Protein AF-A0AAV0G450-F1 (afdb_monomer)

Solvent-accessible surface area (backbone atoms only — not comparable to full-atom values): 10193 Å² total; per-residue (Å²): 90,78,47,84,42,72,42,86,88,77,75,45,55,35,30,41,33,41,42,82,90,75,73,41,78,46,81,40,74,45,72,95,75,74,77,67,52,74,32,70,33,59,51,96,92,29,60,22,37,42,36,21,28,64,36,87,98,47,93,27,20,28,39,35,39,30,35,57,47,93,63,93,63,76,42,68,43,78,79,49,75,47,71,78,33,85,48,33,57,45,70,45,40,52,56,92,64,26,42,34,28,35,56,47,77,87,50,43,90,88,49,61,81,71,44,69,79,66,53,101,59,54,34,36,35,40,33,33,67,90,77,69,48,75,47,78,45,75,46,90,83,62,86,84,71,98,66,88,62,77,76,70,80,69,93,63,66,79,87,74,65,80,76,78,78,132

Sequence (166 aa):
MFWFARNRLEFEESIVSFDLALEEFKVIPAPALFRGEAKLAVYEERLALLHSSFAPNSSNYVIDLWVIEEGIGASWSKKFTFGPYPYSLQPLTICRNHIVGVVSYIGMYHMEEEWEKRGKTNYIFIINISSNEFKVTNDRKRGYTGRSFEYVESLLSPSNILLGNP

Nearest PDB structures (foldseek):
  5tih-assembly1_A  TM=5.210E-01  e=5.987E-02  Plasmodium falciparum 3D7
  5tik-assembly3_C  TM=3.674E-01  e=3.909E-02  Plasmodium falciparum 3D7
  5uw3-assembly4_D  TM=4.491E-01  e=1.184E+00  Gypsophila vaccaria
  1epb-assembly1_A  TM=3.135E-01  e=6.873E+00  Rattus norvegicus

Structure (mmCIF, N/CA/C/O backbone):
data_AF-A0AAV0G450-F1
#
_entry.id   AF-A0AAV0G450-F1
#
loop_
_atom_site.group_PDB
_atom_site.id
_atom_site.type_symbol
_atom_site.label_atom_id
_atom_site.label_alt_id
_atom_site.label_comp_id
_atom_site.label_asym_id
_atom_site.label_entity_id
_atom_site.label_seq_id
_atom_site.pdbx_PDB_ins_code
_atom_site.Cartn_x
_atom_site.Cartn_y
_atom_site.Cartn_z
_atom_site.occupancy
_atom_site.B_iso_or_equiv
_atom_site.auth_seq_id
_atom_site.auth_comp_id
_atom_site.auth_asym_id
_atom_site.auth_atom_id
_atom_site.pdbx_PDB_model_num
ATOM 1 N N . MET A 1 1 ? -14.303 -2.071 9.322 1.00 87.12 1 MET A N 1
ATOM 2 C CA . MET A 1 1 ? -14.042 -1.778 7.889 1.00 87.12 1 MET A CA 1
ATOM 3 C C . MET A 1 1 ? -13.198 -0.516 7.781 1.00 87.12 1 MET A C 1
ATOM 5 O O . MET A 1 1 ? -13.282 0.294 8.694 1.00 87.12 1 MET A O 1
ATOM 9 N N . PHE A 1 2 ? -12.394 -0.355 6.724 1.00 90.19 2 PHE A N 1
ATOM 10 C CA . PHE A 1 2 ? -11.502 0.802 6.543 1.00 90.19 2 PHE A CA 1
ATOM 11 C C . PHE A 1 2 ? -11.561 1.328 5.108 1.00 90.19 2 PHE A C 1
ATOM 13 O O . PHE A 1 2 ? -11.598 0.538 4.166 1.00 90.19 2 PHE A O 1
ATOM 20 N N . TRP A 1 3 ? -11.509 2.649 4.945 1.00 89.69 3 TRP A N 1
ATOM 21 C CA . TRP A 1 3 ? -11.465 3.326 3.651 1.00 89.69 3 TRP A CA 1
ATOM 22 C C . TRP A 1 3 ? -10.437 4.442 3.659 1.00 89.69 3 TRP A C 1
ATOM 24 O O . TRP A 1 3 ? -10.271 5.147 4.652 1.00 89.69 3 TRP A O 1
ATOM 34 N N . PHE A 1 4 ? -9.781 4.626 2.519 1.00 86.50 4 PHE A N 1
ATOM 35 C CA . PHE A 1 4 ? -8.904 5.763 2.296 1.00 86.50 4 PHE A CA 1
ATOM 36 C C . PHE A 1 4 ? -9.733 6.946 1.793 1.00 86.50 4 PHE A C 1
ATOM 38 O O . PHE A 1 4 ? -10.351 6.867 0.729 1.00 86.50 4 PHE A O 1
ATOM 45 N N . ALA A 1 5 ? -9.761 8.028 2.561 1.00 84.69 5 ALA A N 1
ATOM 46 C CA . ALA A 1 5 ? -10.461 9.257 2.235 1.00 84.69 5 ALA A CA 1
ATOM 47 C C . ALA A 1 5 ? -9.447 10.335 1.839 1.00 84.69 5 ALA A C 1
ATOM 49 O O . ALA A 1 5 ? -8.446 10.564 2.514 1.00 84.69 5 ALA A O 1
ATOM 50 N N . ARG A 1 6 ? -9.717 11.016 0.723 1.00 78.81 6 ARG A N 1
ATOM 51 C CA . ARG A 1 6 ? -8.885 12.117 0.235 1.00 78.81 6 ARG A CA 1
ATOM 52 C C . ARG A 1 6 ? -9.724 13.376 0.143 1.00 78.81 6 ARG A C 1
ATOM 54 O O . ARG A 1 6 ? -10.604 13.455 -0.719 1.00 78.81 6 ARG A O 1
ATOM 61 N N . ASN A 1 7 ? -9.431 14.362 0.986 1.00 74.06 7 ASN A N 1
ATOM 62 C CA . ASN A 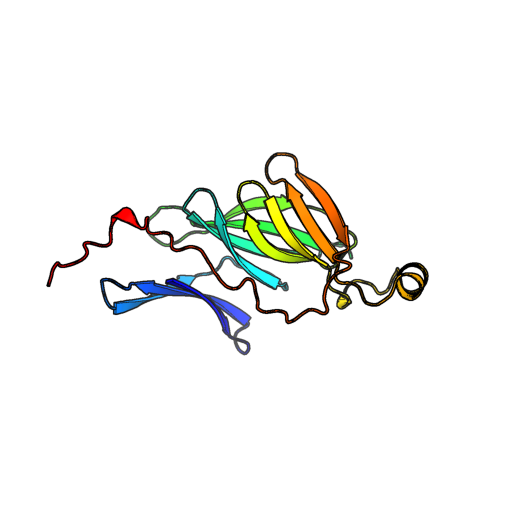1 7 ? -10.012 15.683 0.821 1.00 74.06 7 ASN A CA 1
ATOM 63 C C . ASN A 1 7 ? -9.265 16.401 -0.310 1.00 74.06 7 ASN A C 1
ATOM 65 O O . ASN A 1 7 ? -8.108 16.796 -0.176 1.00 74.06 7 ASN A O 1
ATOM 69 N N . ARG A 1 8 ? -9.924 16.553 -1.464 1.00 67.25 8 ARG A N 1
ATOM 70 C CA . ARG A 1 8 ? -9.320 17.195 -2.644 1.00 67.25 8 ARG A CA 1
ATOM 71 C C . ARG A 1 8 ? -9.051 18.689 -2.452 1.00 67.25 8 ARG A C 1
ATOM 73 O O . ARG A 1 8 ? -8.278 19.237 -3.228 1.00 67.25 8 ARG A O 1
ATOM 80 N N . LEU A 1 9 ? -9.700 19.331 -1.480 1.00 67.88 9 LEU A N 1
ATOM 81 C CA . LEU A 1 9 ? -9.572 20.767 -1.231 1.00 67.88 9 LEU A CA 1
ATOM 82 C C . LEU A 1 9 ? -8.447 21.082 -0.243 1.00 67.88 9 LEU A C 1
ATOM 84 O O . LEU A 1 9 ? -7.741 22.067 -0.422 1.00 67.88 9 LEU A O 1
ATOM 88 N N . GLU A 1 10 ? -8.260 20.228 0.763 1.00 66.50 10 GLU A N 1
ATOM 89 C CA . GLU A 1 10 ? -7.309 20.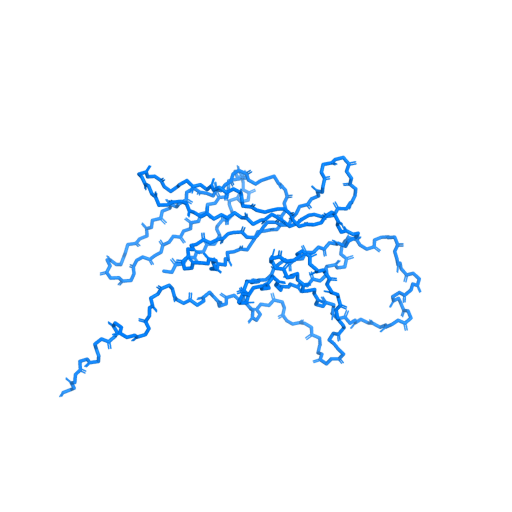465 1.860 1.00 66.50 10 GLU A CA 1
ATOM 90 C C . GLU A 1 10 ? -5.992 19.695 1.683 1.00 66.50 10 GLU A C 1
ATOM 92 O O . GLU A 1 10 ? -5.063 19.874 2.459 1.00 66.50 10 GLU A O 1
ATOM 97 N N . PHE A 1 11 ? -5.888 18.847 0.648 1.00 67.12 11 PHE A N 1
ATOM 98 C CA . PHE A 1 11 ? -4.772 17.908 0.443 1.00 67.12 11 PHE A CA 1
ATOM 99 C C . PHE A 1 11 ? -4.521 16.977 1.638 1.00 67.12 11 PHE A C 1
ATOM 101 O O . PHE A 1 11 ? -3.4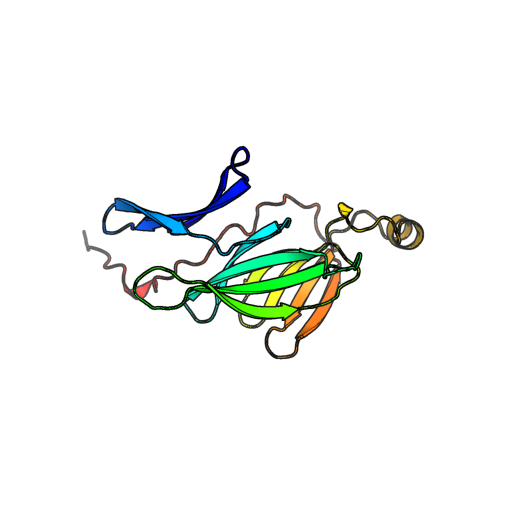84 16.319 1.707 1.00 67.12 11 PHE A O 1
ATOM 108 N N . GLU A 1 12 ? -5.491 16.884 2.545 1.00 75.12 12 GLU A N 1
ATOM 109 C CA . GLU A 1 12 ? -5.453 15.990 3.684 1.00 75.12 12 GLU A CA 1
ATOM 110 C C . GLU A 1 12 ? -5.920 14.598 3.270 1.00 75.12 12 GLU A C 1
ATOM 112 O O . GLU A 1 12 ? -6.951 14.398 2.609 1.00 75.12 12 GLU A O 1
ATOM 117 N N . GLU A 1 13 ? -5.120 13.620 3.666 1.00 84.06 13 GLU A N 1
ATOM 118 C CA . GLU A 1 13 ? -5.406 12.208 3.503 1.00 84.06 13 GLU A CA 1
ATOM 119 C C . GLU A 1 13 ? -5.733 11.643 4.881 1.00 84.06 13 GLU A C 1
ATOM 121 O O . GLU A 1 13 ? -5.018 11.860 5.860 1.00 84.06 13 GLU A O 1
ATOM 126 N N . SER A 1 14 ? -6.859 10.950 4.969 1.00 87.19 14 SER A N 1
ATOM 127 C CA . SER A 1 14 ? -7.320 10.333 6.203 1.00 87.19 14 SER A CA 1
ATOM 128 C C . SER A 1 14 ? -7.830 8.935 5.923 1.00 87.19 14 SER A C 1
ATOM 130 O O . SER A 1 14 ? -8.173 8.569 4.798 1.00 87.19 14 SER A O 1
ATOM 132 N N . ILE A 1 15 ? -7.852 8.116 6.962 1.00 89.50 15 ILE A N 1
ATOM 133 C CA . ILE A 1 15 ? -8.423 6.782 6.902 1.00 89.50 15 ILE A CA 1
ATOM 134 C C . ILE A 1 15 ? -9.667 6.795 7.766 1.00 89.50 15 ILE A C 1
ATOM 136 O O . ILE A 1 15 ? -9.617 7.102 8.952 1.00 89.50 15 ILE A O 1
ATOM 140 N N . VAL A 1 16 ? -10.798 6.462 7.165 1.00 89.94 16 VAL A N 1
ATOM 141 C CA . VAL A 1 16 ? -12.053 6.310 7.892 1.00 89.94 16 VAL A CA 1
ATOM 142 C C . VAL A 1 16 ? -12.196 4.843 8.243 1.00 89.94 16 VAL A C 1
ATOM 144 O O . VAL A 1 16 ? -12.086 3.983 7.368 1.00 89.94 16 VAL A O 1
ATOM 147 N N . SER A 1 17 ? -12.442 4.546 9.511 1.00 90.31 17 SER A N 1
ATOM 148 C CA . SER A 1 17 ? -12.824 3.217 9.958 1.00 90.31 17 SER A CA 1
ATOM 149 C C . SER A 1 17 ? -14.267 3.208 10.445 1.00 90.31 17 SER A C 1
ATOM 151 O O . SER A 1 17 ? -14.783 4.211 10.932 1.00 90.31 17 SER A O 1
ATOM 153 N N . PHE A 1 18 ? -14.923 2.067 10.272 1.00 90.00 18 PHE A N 1
ATOM 154 C CA . PHE A 1 18 ? -16.246 1.791 10.819 1.00 90.00 18 PHE A CA 1
ATOM 155 C C . PHE A 1 18 ? -16.183 0.512 11.644 1.00 90.00 18 PHE A C 1
ATOM 157 O O . PHE A 1 18 ? -15.802 -0.550 11.124 1.00 90.00 18 PHE A O 1
ATOM 164 N N . ASP A 1 19 ? -16.522 0.640 12.920 1.00 89.00 19 ASP A N 1
ATOM 165 C CA . ASP A 1 19 ? -16.668 -0.462 13.857 1.00 89.00 19 ASP A CA 1
ATOM 166 C C . ASP A 1 19 ? -18.081 -1.036 13.720 1.00 89.00 19 ASP A C 1
ATOM 168 O O . ASP A 1 19 ? -19.061 -0.347 13.975 1.00 89.00 19 ASP A O 1
ATOM 172 N N . LEU A 1 20 ? -18.188 -2.293 13.288 1.00 89.81 20 LEU A N 1
ATOM 173 C CA . LEU A 1 20 ? -19.482 -2.954 13.101 1.00 89.81 20 LEU A CA 1
ATOM 174 C C . LEU A 1 20 ? -20.158 -3.327 14.425 1.00 89.81 20 LEU A C 1
ATOM 176 O O . LEU A 1 20 ? -21.372 -3.466 14.448 1.00 89.81 20 LEU A O 1
ATOM 180 N N . ALA A 1 21 ? -19.392 -3.526 15.500 1.00 92.06 21 ALA A N 1
ATOM 181 C CA . ALA A 1 21 ? -19.943 -3.911 16.795 1.00 92.06 21 ALA A CA 1
ATOM 182 C C . ALA A 1 21 ? -20.489 -2.698 17.553 1.00 92.06 21 ALA A C 1
ATOM 184 O O . ALA A 1 21 ? -21.483 -2.812 18.264 1.00 92.06 21 ALA A O 1
ATOM 185 N N . LEU A 1 22 ? -19.827 -1.548 17.401 1.00 92.81 22 LEU A N 1
ATOM 186 C CA . LEU A 1 22 ? -20.234 -0.290 18.029 1.00 92.81 22 LEU A CA 1
ATOM 187 C C . LEU A 1 22 ? -21.084 0.597 17.110 1.00 92.81 22 LEU A C 1
ATOM 189 O O . LEU A 1 22 ? -21.654 1.573 17.578 1.00 92.81 22 LEU A O 1
ATOM 193 N N . GLU A 1 23 ? -21.154 0.274 15.817 1.00 94.12 23 GLU A N 1
ATOM 194 C CA . GLU A 1 23 ? -21.758 1.111 14.771 1.00 94.12 23 GLU A CA 1
ATOM 195 C C . GLU A 1 23 ? -21.168 2.537 14.723 1.00 94.12 23 GLU A C 1
ATOM 197 O O . GLU A 1 23 ? -21.835 3.510 14.373 1.00 94.12 23 GLU A O 1
ATOM 202 N N . GLU A 1 24 ? -19.880 2.667 15.050 1.00 94.06 24 GLU A N 1
ATOM 203 C CA . GLU A 1 24 ? -19.189 3.951 15.171 1.00 94.06 24 GLU A CA 1
ATOM 204 C C . GLU A 1 24 ? -18.175 4.176 14.048 1.00 94.06 24 GLU A C 1
ATOM 206 O O . GLU A 1 24 ? -17.391 3.291 13.688 1.00 94.06 24 GLU A O 1
ATOM 211 N N . PHE A 1 25 ? -18.127 5.413 13.549 1.00 91.75 25 PHE A N 1
ATOM 212 C CA . PHE A 1 25 ? -17.057 5.879 12.672 1.00 91.75 25 PHE A CA 1
ATOM 213 C C . PHE A 1 25 ? -15.902 6.460 13.483 1.00 91.75 25 PHE A C 1
ATOM 215 O O . PHE A 1 25 ? -16.108 7.232 14.419 1.00 91.75 25 PHE A O 1
ATOM 222 N N . LYS A 1 26 ? -14.671 6.148 13.077 1.00 90.94 26 LYS A N 1
ATOM 223 C CA . LYS A 1 26 ? -13.454 6.757 13.623 1.00 90.94 26 LYS A CA 1
ATOM 224 C C . LYS A 1 26 ? -12.580 7.254 12.480 1.00 90.94 26 LYS A C 1
ATOM 226 O O . LYS A 1 26 ? -12.477 6.615 11.434 1.00 90.94 26 LYS A O 1
ATOM 231 N N . VAL A 1 27 ? -11.949 8.406 12.682 1.00 89.62 27 VAL A N 1
ATOM 232 C CA . VAL A 1 27 ? -10.972 8.958 11.740 1.00 89.62 27 VAL A CA 1
ATOM 233 C C . VAL A 1 27 ? -9.579 8.648 12.261 1.00 89.62 27 VAL A C 1
ATOM 235 O O . VAL A 1 27 ? -9.246 8.942 13.407 1.00 89.62 27 VAL A O 1
ATOM 238 N N . ILE A 1 28 ? -8.776 8.036 11.405 1.00 88.69 28 ILE A N 1
ATOM 239 C CA . ILE A 1 28 ? -7.387 7.680 11.643 1.00 88.69 28 ILE A CA 1
ATOM 240 C C . ILE A 1 28 ? -6.535 8.596 10.757 1.00 88.69 28 ILE A C 1
ATOM 242 O O . ILE A 1 28 ? -6.747 8.625 9.540 1.00 88.69 28 ILE A O 1
ATOM 246 N N . PRO A 1 29 ? -5.574 9.343 11.324 1.00 87.69 29 PRO A N 1
ATOM 247 C CA . PRO A 1 29 ? -4.628 10.112 10.525 1.00 87.69 29 PRO A CA 1
ATOM 248 C C . PRO A 1 29 ? -3.871 9.187 9.568 1.00 87.69 29 PRO A C 1
ATOM 250 O O . PRO A 1 29 ? -3.383 8.136 9.987 1.00 87.69 29 PRO A O 1
ATOM 253 N N . ALA A 1 30 ? -3.779 9.548 8.289 1.00 87.19 30 ALA A N 1
ATOM 254 C CA . ALA A 1 30 ? -2.892 8.857 7.358 1.00 87.19 30 ALA A CA 1
ATOM 255 C C . ALA A 1 30 ? -1.438 9.322 7.585 1.00 87.19 30 ALA A C 1
ATOM 257 O O . ALA A 1 30 ? -1.217 10.409 8.129 1.00 87.19 30 ALA A O 1
ATOM 258 N N . PRO A 1 31 ? -0.425 8.540 7.171 1.00 87.44 31 PRO A N 1
ATOM 259 C CA . PRO A 1 31 ? 0.937 9.059 7.099 1.00 87.44 31 PRO A CA 1
ATOM 260 C C . PRO A 1 31 ? 0.979 10.290 6.181 1.00 87.44 31 PRO A C 1
ATOM 262 O O . PRO A 1 31 ? 0.174 10.417 5.261 1.00 87.44 31 PRO A O 1
ATOM 265 N N . ALA A 1 32 ? 1.924 11.203 6.412 1.00 84.50 32 ALA A N 1
ATOM 266 C CA . ALA A 1 32 ? 2.116 12.362 5.544 1.00 84.50 32 ALA A CA 1
ATOM 267 C C . ALA A 1 32 ? 2.692 11.910 4.192 1.00 84.50 32 ALA A C 1
ATOM 269 O O . ALA A 1 32 ? 3.909 11.819 4.010 1.00 84.50 32 ALA A O 1
ATOM 270 N N . LEU A 1 33 ? 1.809 11.576 3.254 1.00 82.38 33 LEU A N 1
ATOM 271 C CA . LEU A 1 33 ? 2.181 11.121 1.923 1.00 82.38 33 LEU A CA 1
ATOM 272 C C . LEU A 1 33 ? 2.317 12.323 0.991 1.00 82.38 33 LEU A C 1
ATOM 274 O O . LEU A 1 33 ? 1.404 13.130 0.826 1.00 82.38 33 LEU A O 1
ATOM 278 N N . PHE A 1 34 ? 3.463 12.434 0.329 1.00 70.62 34 PHE A N 1
ATOM 279 C CA . PHE A 1 34 ? 3.615 13.385 -0.763 1.00 70.62 34 PHE A CA 1
ATOM 280 C C . PHE A 1 34 ? 3.125 12.739 -2.056 1.00 70.62 34 PHE A C 1
ATOM 282 O O . PHE A 1 34 ? 3.497 11.605 -2.332 1.00 70.62 34 PHE A O 1
ATOM 289 N N . ARG A 1 35 ? 2.302 13.465 -2.830 1.00 75.38 35 ARG A N 1
ATOM 290 C CA . ARG A 1 35 ? 1.883 13.181 -4.221 1.00 75.38 35 ARG A CA 1
ATOM 291 C C . ARG A 1 35 ? 2.068 11.728 -4.679 1.00 75.38 35 ARG A C 1
ATOM 293 O O . ARG A 1 35 ? 3.166 11.300 -5.020 1.00 75.38 35 ARG A O 1
ATOM 300 N N . GLY A 1 36 ? 0.971 11.001 -4.808 1.00 80.06 36 GLY A N 1
ATOM 301 C CA . GLY A 1 36 ? 1.018 9.642 -5.318 1.00 80.06 36 GLY A CA 1
ATOM 302 C C . GLY A 1 36 ? -0.328 8.955 -5.246 1.00 80.06 36 GLY A C 1
ATOM 303 O O . GLY A 1 36 ? -1.354 9.586 -4.953 1.00 80.06 36 GLY A O 1
ATOM 304 N N . GLU A 1 37 ? -0.295 7.659 -5.512 1.00 84.00 37 GLU A N 1
ATOM 305 C CA . GLU A 1 37 ? -1.427 6.764 -5.323 1.00 84.00 37 GLU A CA 1
ATOM 306 C C . GLU A 1 37 ? -1.222 5.946 -4.055 1.00 84.00 37 GLU A C 1
ATOM 308 O O . GLU A 1 37 ? -0.144 5.401 -3.831 1.00 84.00 37 GLU A O 1
ATOM 313 N N . ALA A 1 38 ? -2.261 5.859 -3.230 1.00 88.81 38 ALA A N 1
ATOM 314 C CA . ALA A 1 38 ? -2.246 5.086 -2.000 1.00 88.81 38 ALA A CA 1
ATOM 315 C C . ALA A 1 38 ? -3.353 4.029 -2.024 1.00 88.81 38 ALA A C 1
ATOM 317 O O . ALA A 1 38 ? -4.470 4.290 -2.487 1.00 88.81 38 ALA A O 1
ATOM 318 N N . LYS A 1 39 ? -3.050 2.840 -1.505 1.00 91.12 39 LYS A N 1
ATOM 319 C CA . LYS A 1 39 ? -4.016 1.762 -1.287 1.00 91.12 39 LYS A CA 1
ATOM 320 C C . LYS A 1 39 ? -3.850 1.161 0.095 1.00 91.12 39 LYS A C 1
ATOM 322 O O . LYS A 1 39 ? -2.734 0.909 0.538 1.00 91.12 39 LYS A O 1
ATOM 327 N N . LEU A 1 40 ? -4.980 0.912 0.750 1.00 93.19 40 LEU A N 1
ATOM 328 C CA . LEU A 1 40 ? -5.012 0.145 1.987 1.00 93.19 40 LEU A CA 1
ATOM 329 C C . LEU A 1 40 ? -4.838 -1.340 1.683 1.00 93.19 40 LEU A C 1
ATOM 331 O O . LEU A 1 40 ? -5.349 -1.843 0.684 1.00 93.19 40 LEU A O 1
ATOM 335 N N . ALA A 1 41 ? -4.129 -2.024 2.567 1.00 93.75 41 ALA A N 1
ATOM 336 C CA . ALA A 1 41 ? -3.909 -3.458 2.528 1.00 93.75 41 ALA A CA 1
ATOM 337 C C . ALA A 1 41 ? -3.807 -4.004 3.959 1.00 93.75 41 ALA A C 1
ATOM 339 O O . ALA A 1 41 ? -3.852 -3.251 4.934 1.00 93.75 41 ALA A O 1
ATOM 340 N N . VAL A 1 42 ? -3.651 -5.319 4.074 1.00 92.88 42 VAL A N 1
ATOM 341 C CA . VAL A 1 42 ? -3.324 -5.991 5.333 1.00 92.88 42 VAL A CA 1
ATOM 342 C C . VAL A 1 42 ? -1.912 -6.554 5.219 1.00 92.88 42 VAL A C 1
ATOM 344 O O . VAL A 1 42 ? -1.584 -7.212 4.232 1.00 92.88 42 VAL A O 1
ATOM 347 N N . TYR A 1 43 ? -1.073 -6.287 6.217 1.00 93.62 43 TYR A N 1
ATOM 348 C CA . TYR A 1 43 ? 0.280 -6.829 6.325 1.00 93.62 43 TYR A CA 1
ATOM 349 C C . TYR A 1 43 ? 0.504 -7.306 7.757 1.00 93.62 43 TYR A C 1
ATOM 351 O O . TYR A 1 43 ? 0.320 -6.519 8.680 1.00 93.62 43 TYR A O 1
ATOM 359 N N . GLU A 1 44 ? 0.871 -8.579 7.937 1.00 91.94 44 GLU A N 1
ATOM 360 C CA . GLU A 1 44 ? 1.078 -9.183 9.268 1.00 91.94 44 GLU A CA 1
ATOM 361 C C . GLU A 1 44 ? -0.093 -8.894 10.231 1.00 91.94 44 GLU A C 1
ATOM 363 O O . GLU A 1 44 ? 0.106 -8.438 11.350 1.00 91.94 44 GLU A O 1
ATOM 368 N N . GLU A 1 45 ? -1.330 -9.098 9.752 1.00 90.25 45 GLU A N 1
ATOM 369 C CA . GLU A 1 45 ? -2.582 -8.874 10.508 1.00 90.25 45 GLU A CA 1
ATOM 370 C C . GLU A 1 45 ? -2.837 -7.416 10.931 1.00 90.25 45 GLU A C 1
ATOM 372 O O . GLU A 1 45 ? -3.774 -7.120 11.672 1.00 90.25 45 GLU 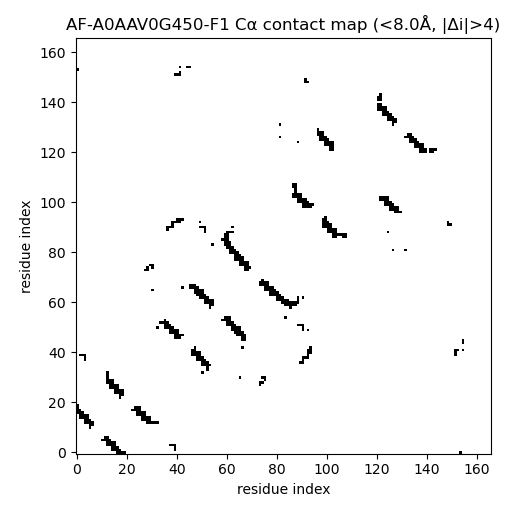A O 1
ATOM 377 N N . ARG A 1 46 ? -2.050 -6.472 10.409 1.00 91.94 46 ARG A N 1
ATOM 378 C CA . ARG A 1 46 ? -2.174 -5.042 10.692 1.00 91.94 46 ARG A CA 1
ATOM 379 C C . ARG A 1 46 ? -2.617 -4.266 9.467 1.00 91.94 46 ARG A C 1
ATOM 381 O O . ARG A 1 46 ? -2.369 -4.655 8.323 1.00 91.94 46 ARG A O 1
ATOM 388 N N . LEU A 1 47 ? -3.267 -3.130 9.722 1.00 92.94 47 LEU A N 1
ATOM 389 C CA . 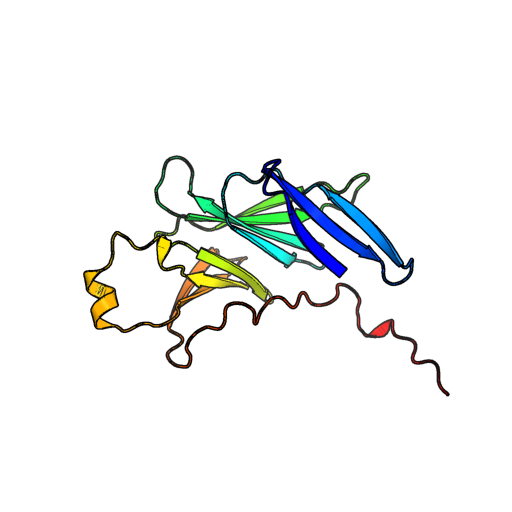LEU A 1 47 ? -3.607 -2.187 8.668 1.00 92.94 47 LEU A CA 1
ATOM 390 C C . LEU A 1 47 ? -2.317 -1.633 8.058 1.00 92.94 47 LEU A C 1
ATOM 392 O O . LEU A 1 47 ? -1.450 -1.100 8.755 1.00 92.94 47 LEU A O 1
ATOM 396 N N . ALA A 1 48 ? -2.220 -1.752 6.744 1.00 94.50 48 ALA A N 1
ATOM 397 C CA . ALA A 1 48 ? -1.093 -1.290 5.969 1.00 94.50 48 ALA A CA 1
ATOM 398 C C . ALA A 1 48 ? -1.544 -0.341 4.864 1.00 94.50 48 ALA A C 1
ATOM 400 O O . ALA A 1 48 ? -2.699 -0.340 4.430 1.00 94.50 48 ALA A O 1
ATOM 401 N N . LEU A 1 49 ? -0.599 0.459 4.394 1.00 94.56 49 LEU A N 1
ATOM 402 C CA . LEU A 1 49 ? -0.784 1.384 3.301 1.00 94.56 49 LEU A CA 1
ATOM 403 C C . LEU A 1 49 ? 0.378 1.246 2.318 1.00 94.56 49 LEU A C 1
ATOM 405 O O . LEU A 1 49 ? 1.547 1.396 2.671 1.00 94.56 49 LEU A O 1
ATOM 409 N N . LEU A 1 50 ? 0.026 0.945 1.074 1.00 95.12 50 LEU A N 1
ATOM 410 C CA . LEU A 1 50 ? 0.922 0.900 -0.070 1.00 95.12 50 LEU A CA 1
ATOM 411 C C . LEU A 1 50 ? 0.854 2.250 -0.772 1.00 95.12 50 LEU A C 1
ATOM 413 O O . LEU A 1 50 ? -0.212 2.634 -1.251 1.00 95.12 50 LEU A O 1
ATOM 417 N N . HIS A 1 51 ? 1.974 2.962 -0.842 1.00 93.44 51 HIS A N 1
ATOM 418 C CA . HIS A 1 51 ? 2.060 4.281 -1.465 1.00 93.44 51 HIS A CA 1
ATOM 419 C C . HIS A 1 51 ? 3.025 4.255 -2.642 1.00 93.44 51 HIS A C 1
ATOM 421 O O . HIS A 1 51 ? 4.206 3.981 -2.471 1.00 93.44 51 HIS A O 1
ATOM 427 N N . SER A 1 52 ? 2.521 4.545 -3.837 1.00 92.00 52 SER A N 1
ATOM 428 C CA . SER A 1 52 ? 3.329 4.711 -5.039 1.00 92.00 52 SER A CA 1
ATOM 429 C C . SER A 1 52 ? 3.592 6.185 -5.300 1.00 92.00 52 SER A C 1
ATOM 431 O O . SER A 1 52 ? 2.654 6.982 -5.404 1.00 92.00 52 SER A O 1
ATOM 433 N N . SER A 1 53 ? 4.866 6.546 -5.419 1.00 90.50 53 SER A N 1
ATOM 434 C CA . SER A 1 53 ? 5.311 7.919 -5.661 1.00 90.50 53 SER A CA 1
ATOM 435 C C . SER A 1 53 ? 6.599 7.954 -6.483 1.00 90.50 53 SER A C 1
ATOM 437 O O . SER A 1 53 ? 7.190 6.919 -6.788 1.00 90.50 53 SER A O 1
ATOM 439 N N . PHE A 1 54 ? 7.027 9.152 -6.882 1.00 88.50 54 PHE A N 1
ATOM 440 C CA . PHE A 1 54 ? 8.323 9.331 -7.529 1.00 88.50 54 PHE A CA 1
ATOM 441 C C . PHE A 1 54 ? 9.458 9.151 -6.523 1.00 88.50 54 PHE A C 1
ATOM 443 O O . PHE A 1 54 ? 9.413 9.677 -5.410 1.00 88.50 54 PHE A O 1
ATOM 450 N N . ALA A 1 55 ? 10.513 8.462 -6.950 1.00 86.81 55 ALA A N 1
ATOM 451 C CA . ALA A 1 55 ? 11.771 8.444 -6.229 1.00 86.81 55 ALA A CA 1
ATOM 452 C C . ALA A 1 55 ? 12.324 9.882 -6.117 1.00 86.81 55 ALA A C 1
ATOM 454 O O . ALA A 1 55 ? 12.233 10.648 -7.085 1.00 86.81 55 ALA A O 1
ATOM 455 N N . PRO A 1 56 ? 12.937 10.264 -4.982 1.00 82.62 56 PRO A N 1
ATOM 456 C CA . PRO A 1 56 ? 13.535 11.586 -4.830 1.00 82.62 56 PRO A CA 1
ATOM 457 C C . PRO A 1 56 ? 14.518 11.897 -5.966 1.00 82.62 56 PRO A C 1
ATOM 459 O O . PRO A 1 56 ? 15.403 11.096 -6.262 1.00 82.62 56 PRO A O 1
ATOM 462 N N . ASN A 1 57 ? 14.372 13.070 -6.589 1.00 83.69 57 ASN A N 1
ATOM 463 C CA . ASN A 1 57 ? 15.236 13.562 -7.673 1.00 83.69 57 ASN A CA 1
ATOM 464 C C . ASN A 1 57 ? 15.309 12.650 -8.915 1.00 83.69 57 ASN A C 1
ATOM 466 O O . ASN A 1 57 ? 16.306 12.665 -9.634 1.00 83.69 57 ASN A O 1
ATOM 470 N N . SER A 1 58 ? 14.277 11.846 -9.172 1.00 81.31 58 SER A N 1
ATOM 471 C CA . SER A 1 58 ? 14.267 10.871 -10.263 1.00 81.31 58 SER A CA 1
ATOM 472 C C . SER A 1 58 ? 12.882 10.779 -10.914 1.00 81.31 58 SER A C 1
ATOM 474 O O . SER A 1 58 ? 11.864 11.020 -10.272 1.00 81.31 58 SER A O 1
ATOM 476 N N . SER A 1 59 ? 12.838 10.396 -12.192 1.00 81.69 59 SER A N 1
ATOM 477 C CA . SER A 1 59 ? 11.596 10.066 -12.909 1.00 81.69 59 SER A CA 1
ATOM 478 C C . SER A 1 59 ? 11.095 8.641 -12.642 1.00 81.69 59 SER A C 1
ATOM 480 O O . SER A 1 59 ? 9.991 8.290 -13.050 1.00 81.69 59 SER A O 1
ATOM 482 N N . ASN A 1 60 ? 11.886 7.817 -11.952 1.00 88.12 60 ASN A N 1
ATOM 483 C CA . ASN A 1 60 ? 11.489 6.481 -11.519 1.00 88.12 60 ASN A CA 1
ATOM 484 C C . ASN A 1 60 ? 10.499 6.528 -10.352 1.00 88.12 60 ASN A C 1
ATOM 486 O O . ASN A 1 60 ? 10.490 7.472 -9.564 1.00 88.12 60 ASN A O 1
ATOM 490 N N . TYR A 1 61 ? 9.736 5.453 -10.199 1.00 89.56 61 TYR A N 1
ATOM 491 C CA . TYR A 1 61 ? 8.747 5.261 -9.149 1.00 89.56 61 TYR A CA 1
ATOM 492 C C . TYR A 1 61 ? 9.266 4.347 -8.044 1.00 89.56 61 TYR A C 1
ATOM 494 O O . TYR A 1 61 ? 10.080 3.453 -8.279 1.00 89.56 61 TYR A O 1
ATOM 502 N N . VAL A 1 62 ? 8.751 4.547 -6.840 1.00 93.38 62 VAL A N 1
ATOM 503 C CA . VAL A 1 62 ? 8.935 3.665 -5.689 1.00 93.38 62 VAL A CA 1
ATOM 504 C C . VAL A 1 62 ? 7.582 3.291 -5.108 1.00 93.38 62 VAL A C 1
ATOM 506 O O . VAL A 1 62 ? 6.610 4.032 -5.257 1.00 93.38 62 VAL A O 1
ATOM 509 N N . ILE A 1 63 ? 7.531 2.146 -4.434 1.00 95.12 63 ILE A N 1
ATOM 510 C CA . ILE A 1 63 ? 6.399 1.753 -3.599 1.00 95.12 63 ILE A CA 1
ATOM 511 C C . ILE A 1 63 ? 6.877 1.700 -2.155 1.00 95.12 63 ILE A C 1
ATOM 513 O O . ILE A 1 63 ? 7.755 0.910 -1.823 1.00 95.12 63 ILE A O 1
ATOM 517 N N . ASP A 1 64 ? 6.281 2.509 -1.294 1.00 95.69 64 ASP A N 1
ATOM 518 C CA . ASP A 1 64 ? 6.487 2.451 0.146 1.00 95.69 64 ASP A CA 1
ATOM 519 C C . ASP A 1 64 ? 5.407 1.591 0.808 1.00 95.69 64 ASP A C 1
ATOM 521 O O . ASP A 1 64 ? 4.221 1.712 0.492 1.00 95.69 64 ASP A O 1
ATOM 525 N N . LEU A 1 65 ? 5.816 0.751 1.762 1.00 96.38 65 LEU A N 1
ATOM 526 C CA . LEU A 1 65 ? 4.920 0.013 2.651 1.00 96.38 65 LEU A CA 1
ATOM 527 C C . LEU A 1 65 ? 4.946 0.645 4.044 1.00 96.38 65 LEU A C 1
ATOM 529 O O . LEU A 1 65 ? 5.957 0.591 4.751 1.00 96.38 65 LEU A O 1
ATOM 533 N N . TRP A 1 66 ? 3.811 1.213 4.433 1.00 95.75 66 TRP A N 1
ATOM 534 C CA . TRP A 1 66 ? 3.551 1.771 5.754 1.00 95.75 66 TRP A CA 1
ATOM 535 C C . TRP A 1 66 ? 2.635 0.844 6.545 1.00 95.75 66 TRP A C 1
ATOM 537 O O . TRP A 1 66 ? 1.693 0.289 5.986 1.00 95.75 66 TRP A O 1
ATOM 547 N N . VAL A 1 67 ? 2.887 0.687 7.840 1.00 94.88 67 VAL A N 1
ATOM 548 C CA . VAL A 1 67 ? 2.086 -0.166 8.728 1.00 94.88 67 VAL A CA 1
ATOM 549 C C . VAL A 1 67 ? 1.714 0.631 9.970 1.00 94.88 67 VAL A C 1
ATOM 551 O O . VAL A 1 67 ? 2.542 1.383 10.491 1.00 94.88 67 VAL A O 1
ATOM 554 N N . ILE A 1 68 ? 0.469 0.486 10.422 1.00 91.88 68 ILE A N 1
ATOM 555 C CA . ILE A 1 68 ? 0.020 1.079 11.681 1.00 91.88 68 ILE A CA 1
ATOM 556 C C . ILE A 1 68 ? 0.714 0.380 12.860 1.00 91.88 68 ILE A C 1
ATOM 558 O O . ILE A 1 68 ? 0.816 -0.849 12.900 1.00 91.88 68 ILE A O 1
ATOM 562 N N . GLU A 1 69 ? 1.209 1.152 13.818 1.00 88.50 69 GLU A N 1
ATOM 563 C CA . GLU A 1 69 ? 1.779 0.625 15.055 1.00 88.50 69 GLU A CA 1
ATOM 564 C C . GLU A 1 69 ? 0.709 0.561 16.147 1.00 88.50 69 GLU A C 1
ATOM 566 O O . GLU A 1 69 ? -0.171 1.418 16.244 1.00 88.50 69 GLU A O 1
ATOM 571 N N . GLU A 1 70 ? 0.776 -0.479 16.976 1.00 75.12 70 GLU A N 1
ATOM 572 C CA . GLU A 1 70 ? -0.084 -0.605 18.150 1.00 75.12 70 GLU A CA 1
ATOM 573 C C . GLU A 1 70 ? 0.417 0.341 19.251 1.00 75.12 70 GLU A C 1
ATOM 575 O O . GLU A 1 70 ? 1.552 0.228 19.713 1.00 75.12 70 GLU A O 1
ATOM 580 N N . GLY A 1 71 ? -0.424 1.291 19.666 1.00 66.44 71 GLY A N 1
ATOM 581 C CA . GLY A 1 71 ? -0.073 2.303 20.661 1.00 66.44 71 GLY A CA 1
ATOM 582 C C . GLY A 1 71 ? -1.194 3.313 20.915 1.00 66.44 71 GLY A C 1
ATOM 583 O O . GLY A 1 71 ? -2.266 3.256 20.307 1.00 66.44 71 GLY A O 1
ATOM 584 N N . ILE A 1 72 ? -0.957 4.244 21.845 1.00 54.00 72 ILE A N 1
ATOM 585 C CA . ILE A 1 72 ? -1.882 5.353 22.116 1.00 54.00 72 ILE A CA 1
ATOM 586 C C . ILE A 1 72 ? -1.760 6.360 20.972 1.00 54.00 72 ILE A C 1
ATOM 588 O O . ILE A 1 72 ? -0.771 7.081 20.874 1.00 54.00 72 ILE A O 1
ATOM 592 N N . GLY A 1 73 ? -2.790 6.409 20.130 1.00 66.38 73 GLY A N 1
ATOM 593 C CA . GLY A 1 73 ? -2.788 7.191 18.899 1.00 66.38 73 GLY A CA 1
ATOM 594 C C . GLY A 1 73 ? -2.196 6.373 17.757 1.00 66.38 73 GLY A C 1
ATOM 595 O O . GLY A 1 73 ? -1.050 5.948 17.813 1.00 66.38 73 GLY A O 1
ATOM 596 N N . ALA A 1 74 ? -3.001 6.132 16.725 1.00 69.56 74 ALA A N 1
ATOM 597 C CA . ALA A 1 74 ? -2.586 5.424 15.523 1.00 69.56 74 ALA A CA 1
ATOM 598 C C . ALA A 1 74 ? -1.383 6.124 14.862 1.00 69.56 74 ALA A C 1
ATOM 600 O O . ALA A 1 74 ? -1.555 7.126 14.167 1.00 69.56 74 ALA A O 1
ATOM 601 N N . SER A 1 75 ? -0.174 5.607 15.084 1.00 86.62 75 SER A N 1
ATOM 602 C CA . SER A 1 75 ? 1.048 6.047 14.411 1.00 86.62 75 SER A CA 1
ATOM 603 C C . SER A 1 75 ? 1.372 5.115 13.248 1.00 86.62 75 SER A C 1
ATOM 605 O O . SER A 1 75 ? 1.078 3.922 13.276 1.00 86.62 75 SER A O 1
ATOM 607 N N . TRP A 1 76 ? 1.982 5.663 12.202 1.00 92.12 76 TRP A N 1
ATOM 608 C CA . TRP A 1 76 ? 2.398 4.908 11.024 1.00 92.12 76 TRP A CA 1
ATOM 609 C C . TRP A 1 76 ? 3.915 4.823 10.972 1.00 92.12 76 TRP A C 1
ATOM 611 O O . TRP A 1 76 ? 4.588 5.848 11.086 1.00 92.12 76 TRP A O 1
ATOM 621 N N . SER A 1 77 ? 4.453 3.632 10.710 1.00 93.25 77 SER A N 1
ATOM 622 C CA . SER A 1 77 ? 5.871 3.465 10.391 1.00 93.25 77 SER A CA 1
ATOM 623 C C . SER A 1 77 ? 6.075 2.904 8.993 1.00 93.25 77 SER A C 1
ATOM 625 O O . SER A 1 77 ? 5.412 1.958 8.562 1.00 93.25 77 SER A O 1
ATOM 627 N N . LYS A 1 78 ? 7.017 3.507 8.264 1.00 94.81 78 LYS A N 1
ATOM 628 C CA . LYS A 1 78 ? 7.484 2.981 6.983 1.00 94.81 78 LYS A CA 1
ATOM 629 C C . LYS A 1 78 ? 8.370 1.770 7.261 1.00 94.81 78 LYS A C 1
ATOM 631 O O . LYS A 1 78 ? 9.373 1.898 7.959 1.00 94.81 78 LYS A O 1
ATOM 636 N N . LYS A 1 79 ? 8.005 0.609 6.720 1.00 94.88 79 LYS A N 1
ATOM 637 C CA . LYS A 1 79 ? 8.773 -0.637 6.870 1.00 94.88 79 LYS A CA 1
ATOM 638 C C . LYS A 1 79 ? 9.737 -0.853 5.714 1.00 94.88 79 LYS A C 1
ATOM 640 O O . LYS A 1 79 ? 10.894 -1.187 5.943 1.00 94.88 79 LYS A O 1
ATOM 645 N N . PHE A 1 80 ? 9.266 -0.635 4.489 1.00 95.38 80 PHE A N 1
ATOM 646 C CA . PHE A 1 80 ? 10.035 -0.919 3.282 1.00 95.38 80 PHE A CA 1
ATOM 647 C C . PHE A 1 80 ? 9.790 0.129 2.199 1.00 95.38 80 PHE A C 1
ATOM 649 O O . PHE A 1 80 ? 8.712 0.722 2.128 1.00 95.38 80 PHE A O 1
ATOM 656 N N . THR A 1 81 ? 10.789 0.281 1.333 1.00 95.31 81 THR A N 1
ATOM 657 C CA . THR A 1 81 ? 10.707 1.005 0.063 1.00 95.31 81 THR A CA 1
ATOM 658 C C . THR A 1 81 ? 11.168 0.054 -1.037 1.00 95.31 81 THR A C 1
ATOM 660 O O . THR A 1 81 ? 12.279 -0.471 -0.981 1.00 95.31 81 THR A O 1
ATOM 663 N N . PHE A 1 82 ? 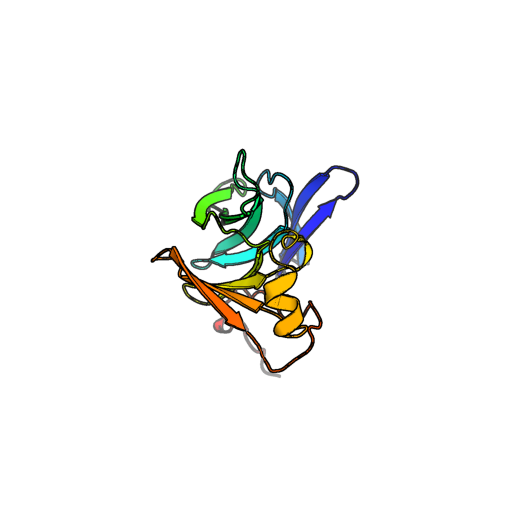10.315 -0.166 -2.032 1.00 94.69 82 PHE A N 1
ATOM 664 C CA . PHE A 1 82 ? 10.569 -1.016 -3.191 1.00 94.69 82 PHE A CA 1
ATOM 665 C C . PHE A 1 82 ? 10.827 -0.142 -4.420 1.00 94.69 82 PHE A C 1
ATOM 667 O O . PHE A 1 82 ? 10.090 0.814 -4.671 1.00 94.69 82 PHE A O 1
ATOM 674 N N . GLY A 1 83 ? 11.857 -0.476 -5.196 1.00 92.00 83 GLY A N 1
ATOM 675 C CA . GLY A 1 83 ? 12.297 0.285 -6.367 1.00 92.00 83 GLY A CA 1
ATOM 676 C C . GLY A 1 83 ? 13.745 0.775 -6.251 1.00 92.00 83 GLY A C 1
ATOM 677 O O . GLY A 1 83 ? 14.496 0.273 -5.412 1.00 92.00 83 GLY A O 1
ATOM 678 N N . PRO A 1 84 ? 14.159 1.741 -7.090 1.00 91.81 84 PRO A N 1
ATOM 679 C CA . PRO A 1 84 ? 13.346 2.460 -8.076 1.00 91.81 84 PRO A CA 1
ATOM 680 C C . PRO A 1 84 ? 12.929 1.595 -9.279 1.00 91.81 84 PRO A C 1
ATOM 682 O O . PRO A 1 84 ? 13.666 0.710 -9.707 1.00 91.81 84 PRO A O 1
ATOM 685 N N . TYR A 1 85 ? 11.766 1.893 -9.859 1.00 87.94 85 TYR A N 1
ATOM 686 C CA . TYR A 1 85 ? 11.238 1.244 -11.059 1.00 87.94 85 TYR A CA 1
ATOM 687 C C . TYR A 1 85 ? 10.969 2.270 -12.168 1.00 87.94 85 TYR A C 1
ATOM 689 O O . TYR A 1 85 ? 10.443 3.345 -11.883 1.00 87.94 85 TYR A O 1
ATOM 697 N N . PRO A 1 86 ? 11.237 1.947 -13.443 1.00 83.56 86 PRO A N 1
ATOM 698 C CA . PRO A 1 86 ? 11.029 2.877 -14.558 1.00 83.56 86 PRO A CA 1
ATOM 699 C C . PRO A 1 86 ? 9.554 3.004 -14.981 1.00 83.56 86 PRO A C 1
ATOM 701 O O . PRO A 1 86 ? 9.251 3.577 -16.022 1.00 83.56 86 PRO A O 1
ATOM 704 N N . TYR A 1 87 ? 8.626 2.440 -14.207 1.00 82.50 87 TYR A N 1
ATOM 705 C CA . TYR A 1 87 ? 7.217 2.317 -14.557 1.00 82.50 87 TYR A CA 1
ATOM 706 C C . TYR A 1 87 ? 6.349 3.006 -13.513 1.00 82.50 87 TYR A C 1
ATOM 708 O O . TYR A 1 87 ? 6.606 2.861 -12.322 1.00 82.50 87 TYR A O 1
ATOM 716 N N . SER A 1 88 ? 5.274 3.672 -13.938 1.00 84.25 88 SER A N 1
ATOM 717 C CA . SER A 1 88 ? 4.243 4.112 -12.996 1.00 84.25 88 SER A CA 1
ATOM 718 C C . SER A 1 88 ? 3.509 2.886 -12.465 1.00 84.25 88 SER A C 1
ATOM 720 O O . SER A 1 88 ? 2.806 2.207 -13.209 1.00 84.25 88 SER A O 1
ATOM 722 N N . LEU A 1 89 ? 3.714 2.567 -11.191 1.00 87.69 89 LEU A N 1
ATOM 723 C CA . LEU A 1 89 ? 3.107 1.404 -10.554 1.00 87.69 89 LEU A CA 1
ATOM 724 C C . LEU A 1 89 ? 1.889 1.833 -9.740 1.00 87.69 89 LEU A C 1
ATOM 726 O O . LEU A 1 89 ? 1.980 2.755 -8.938 1.00 87.69 89 LEU A O 1
ATOM 730 N N . GLN A 1 90 ? 0.766 1.147 -9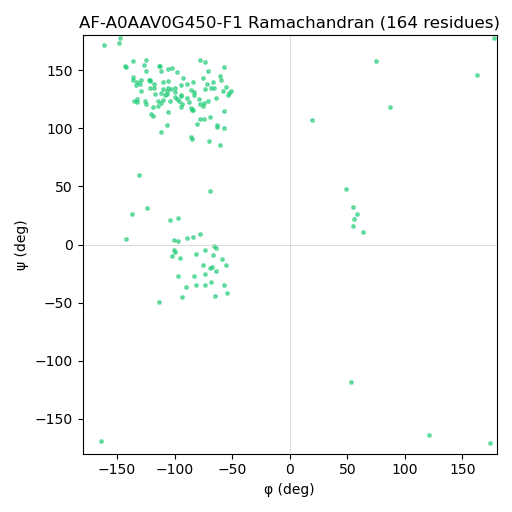.903 1.00 89.25 90 GLN A N 1
ATOM 731 C CA . GLN A 1 90 ? -0.432 1.330 -9.089 1.00 89.25 90 GLN A CA 1
ATOM 732 C C . GLN A 1 90 ? -0.623 0.068 -8.244 1.00 89.25 90 GLN A C 1
ATOM 734 O O . GLN A 1 90 ? -1.118 -0.945 -8.758 1.00 89.25 90 GLN A O 1
ATOM 739 N N . PRO A 1 91 ? -0.168 0.061 -6.978 1.00 91.88 91 PRO A N 1
ATOM 740 C CA . PRO A 1 91 ? -0.381 -1.078 -6.098 1.00 91.88 91 PRO A CA 1
ATOM 741 C C . PRO A 1 91 ? -1.880 -1.315 -5.913 1.00 91.88 91 PRO A C 1
ATOM 743 O O . PRO A 1 91 ? -2.663 -0.370 -5.897 1.00 91.88 91 PRO A O 1
ATOM 746 N N . LEU A 1 92 ? -2.283 -2.579 -5.789 1.00 91.00 92 LEU A N 1
ATOM 747 C CA . LEU A 1 92 ? -3.678 -2.963 -5.572 1.00 91.00 92 LEU A CA 1
ATOM 748 C C . LEU A 1 92 ? -3.872 -3.589 -4.197 1.00 91.00 92 LEU A C 1
ATOM 750 O O . LEU A 1 92 ? -4.784 -3.192 -3.481 1.00 91.00 92 LEU A O 1
ATOM 754 N N . THR A 1 93 ? -3.031 -4.558 -3.833 1.00 92.31 93 THR A N 1
ATOM 755 C CA . THR A 1 93 ? -3.147 -5.278 -2.560 1.00 92.31 93 THR A CA 1
ATOM 756 C C . THR A 1 93 ? -1.844 -5.991 -2.191 1.00 92.31 93 THR A C 1
ATOM 758 O O . THR A 1 93 ? -0.913 -6.083 -3.000 1.00 92.31 93 THR A O 1
ATOM 761 N N . ILE A 1 94 ? -1.803 -6.528 -0.974 1.00 94.62 94 ILE A N 1
ATOM 762 C CA . ILE A 1 94 ? -0.804 -7.492 -0.517 1.00 94.62 94 ILE A CA 1
ATOM 763 C C . ILE A 1 94 ? -1.469 -8.867 -0.501 1.00 94.62 94 ILE A C 1
ATOM 765 O O . ILE A 1 94 ? -2.490 -9.071 0.148 1.00 94.62 94 ILE A O 1
ATOM 769 N N . CYS A 1 95 ? -0.885 -9.821 -1.219 1.00 92.00 95 CYS A N 1
ATOM 770 C CA . CYS A 1 95 ? -1.298 -11.216 -1.203 1.00 92.00 95 CYS A CA 1
ATOM 771 C C . CYS A 1 95 ? -0.140 -12.075 -0.696 1.00 92.00 95 CYS A C 1
ATOM 773 O O . CYS A 1 95 ? 0.871 -12.256 -1.384 1.00 92.00 95 CYS A O 1
ATOM 775 N N . ARG A 1 96 ? -0.294 -12.630 0.513 1.00 90.94 96 ARG A N 1
ATOM 776 C CA . ARG A 1 96 ? 0.778 -13.346 1.220 1.00 90.94 96 ARG A CA 1
ATOM 777 C C . ARG A 1 96 ? 2.026 -12.457 1.306 1.00 90.94 96 ARG A C 1
ATOM 779 O O . ARG A 1 96 ? 1.966 -11.369 1.857 1.00 90.94 96 ARG A O 1
ATOM 786 N N . ASN A 1 97 ? 3.134 -12.897 0.716 1.00 95.00 97 ASN A N 1
ATOM 787 C CA . ASN A 1 97 ? 4.406 -12.184 0.700 1.00 95.00 97 ASN A CA 1
ATOM 788 C C . ASN A 1 97 ? 4.632 -11.367 -0.586 1.00 95.00 97 ASN A C 1
ATOM 790 O O . ASN A 1 97 ? 5.776 -11.144 -0.983 1.00 95.00 97 ASN A O 1
ATOM 794 N N . HIS A 1 98 ? 3.562 -10.994 -1.293 1.00 95.62 98 HIS A N 1
ATOM 795 C CA . HIS A 1 98 ? 3.665 -10.285 -2.563 1.00 95.62 98 HIS A CA 1
ATOM 796 C C . HIS A 1 98 ? 2.797 -9.034 -2.595 1.00 95.62 98 HIS A C 1
ATOM 798 O O . HIS A 1 98 ? 1.604 -9.097 -2.308 1.00 95.62 98 HIS A O 1
ATOM 804 N N . ILE A 1 99 ? 3.372 -7.918 -3.031 1.00 95.75 99 ILE A N 1
ATOM 805 C CA . ILE A 1 99 ? 2.602 -6.758 -3.479 1.00 95.75 99 ILE A CA 1
ATOM 806 C C . ILE A 1 99 ? 2.208 -7.014 -4.925 1.00 95.75 99 ILE A C 1
ATOM 808 O O . ILE A 1 99 ? 3.060 -7.324 -5.759 1.00 95.75 99 ILE A O 1
ATOM 812 N N . VAL A 1 100 ? 0.921 -6.873 -5.218 1.00 93.50 100 VAL A N 1
ATOM 813 C CA . VAL A 1 100 ? 0.375 -7.023 -6.566 1.00 93.50 100 VAL A CA 1
ATOM 814 C C . VAL A 1 100 ? -0.240 -5.702 -6.990 1.00 93.50 100 VAL A C 1
ATOM 816 O O . VAL A 1 100 ? -0.929 -5.045 -6.207 1.00 93.50 100 VAL A O 1
ATOM 819 N N . GLY A 1 101 ? -0.013 -5.314 -8.239 1.00 91.12 101 GLY A N 1
ATOM 820 C CA . GLY A 1 101 ? -0.624 -4.122 -8.800 1.00 91.12 101 GLY A CA 1
ATOM 821 C C . GLY A 1 101 ? -0.558 -4.077 -10.315 1.00 91.12 101 GLY A C 1
ATOM 822 O O . GLY A 1 101 ? -0.208 -5.063 -10.961 1.00 91.12 101 GLY A O 1
ATOM 823 N N . VAL A 1 102 ? -0.893 -2.924 -10.883 1.00 88.00 102 VAL A N 1
ATOM 824 C CA . VAL A 1 102 ? -0.826 -2.693 -12.330 1.00 88.00 102 VAL A CA 1
ATOM 825 C C . VAL A 1 102 ? 0.217 -1.662 -12.694 1.00 88.00 102 VAL A C 1
ATOM 827 O O . VAL A 1 102 ? 0.540 -0.772 -11.913 1.00 88.00 102 VAL A O 1
ATOM 830 N N . VAL A 1 103 ? 0.729 -1.773 -13.910 1.00 85.31 103 VAL A N 1
ATOM 831 C CA . VAL A 1 103 ? 1.539 -0.721 -14.516 1.00 85.31 103 VAL A CA 1
ATOM 832 C C . VAL A 1 103 ? 0.609 0.261 -15.232 1.00 85.31 103 VAL A C 1
ATOM 834 O O . VAL A 1 103 ? -0.171 -0.138 -16.097 1.00 85.31 103 VAL A O 1
ATOM 837 N N . SER A 1 104 ? 0.675 1.537 -14.857 1.00 73.81 104 SER A N 1
ATOM 838 C CA . SER A 1 104 ? -0.096 2.625 -15.460 1.00 73.81 104 SER A CA 1
ATOM 839 C C . SER A 1 104 ? 0.580 3.173 -16.713 1.00 73.81 104 SER A C 1
ATOM 841 O O . SER A 1 104 ? 1.789 3.407 -16.743 1.00 73.81 104 SER A O 1
ATOM 843 N N . TYR A 1 105 ? -0.246 3.467 -17.719 1.00 61.78 105 TYR A N 1
ATOM 844 C CA . TYR A 1 105 ? 0.155 4.062 -18.994 1.00 61.78 105 TYR A CA 1
ATOM 845 C C . TYR A 1 105 ? 0.730 5.484 -18.858 1.00 61.78 105 TYR A C 1
ATOM 847 O O . TYR A 1 105 ? 1.492 5.922 -19.712 1.00 61.78 105 TYR A O 1
ATOM 855 N N . ILE A 1 106 ? 0.401 6.213 -17.785 1.00 54.38 106 ILE A N 1
ATOM 856 C CA . ILE A 1 106 ? 0.716 7.649 -17.650 1.00 54.38 106 ILE A CA 1
ATOM 857 C C . ILE A 1 106 ? 2.208 7.902 -17.335 1.00 54.38 106 ILE A C 1
ATOM 859 O O . ILE A 1 106 ? 2.712 8.993 -17.580 1.00 54.38 106 ILE A O 1
ATOM 863 N N . GLY A 1 107 ? 2.953 6.896 -16.865 1.00 50.28 107 GLY A N 1
ATOM 864 C CA . GLY A 1 107 ? 4.408 6.996 -16.658 1.00 50.28 107 GLY A CA 1
ATOM 865 C C . GLY A 1 107 ? 5.264 6.606 -17.868 1.00 50.28 107 GLY A C 1
ATOM 866 O O . GLY A 1 107 ? 6.477 6.498 -17.730 1.00 50.28 107 GLY A O 1
ATOM 867 N N . MET A 1 108 ? 4.658 6.327 -19.028 1.00 53.44 108 MET A N 1
ATOM 868 C CA . MET A 1 108 ? 5.290 5.564 -20.117 1.00 53.44 108 MET A CA 1
ATOM 869 C C . MET A 1 108 ? 5.761 6.404 -21.318 1.00 53.44 108 MET A C 1
ATOM 871 O O . MET A 1 108 ? 5.986 5.847 -22.390 1.00 53.44 108 MET A O 1
ATOM 875 N N . TYR A 1 109 ? 5.977 7.715 -21.155 1.00 50.28 109 TYR A N 1
ATOM 876 C CA . TYR A 1 109 ? 6.413 8.610 -22.247 1.00 50.28 109 TYR A CA 1
ATOM 877 C C . TYR A 1 109 ? 7.746 8.217 -22.918 1.00 50.28 109 TYR A C 1
ATOM 879 O O . TYR A 1 109 ? 8.071 8.736 -23.979 1.00 50.28 109 TYR A O 1
ATOM 887 N N . HIS A 1 110 ? 8.524 7.302 -22.333 1.00 50.12 110 HIS A N 1
ATOM 888 C CA . HIS A 1 110 ? 9.818 6.875 -22.874 1.00 50.12 110 HIS A CA 1
ATOM 889 C C . HIS A 1 110 ? 9.804 5.532 -23.627 1.00 50.12 110 HIS A C 1
ATOM 891 O O . HIS A 1 110 ? 10.872 5.077 -24.027 1.00 50.12 110 HIS A O 1
ATOM 897 N N . MET A 1 111 ? 8.653 4.873 -23.827 1.00 52.53 111 MET A N 1
ATOM 898 C CA . MET A 1 111 ? 8.615 3.520 -24.421 1.00 52.53 111 MET A CA 1
ATOM 899 C C . MET A 1 111 ? 7.518 3.294 -25.482 1.00 52.53 111 MET A C 1
ATOM 901 O O . MET A 1 111 ? 7.100 2.157 -25.693 1.00 52.53 111 MET A O 1
ATOM 905 N N . GLU A 1 112 ? 7.048 4.337 -26.174 1.00 51.97 112 GLU A N 1
ATOM 906 C CA . GLU A 1 112 ? 5.968 4.219 -27.178 1.00 51.97 112 GLU A CA 1
ATOM 907 C C . GLU A 1 112 ? 6.255 3.165 -28.276 1.00 51.97 112 GLU A C 1
ATOM 909 O O . GLU A 1 112 ? 5.386 2.345 -28.577 1.00 51.97 112 GLU A O 1
ATOM 914 N N . GLU A 1 113 ? 7.486 3.082 -28.800 1.00 54.03 113 GLU A N 1
ATOM 915 C CA . GLU A 1 113 ? 7.806 2.207 -29.946 1.00 54.03 113 GLU A CA 1
ATOM 916 C C . GLU A 1 113 ? 7.735 0.692 -29.666 1.00 54.03 113 GLU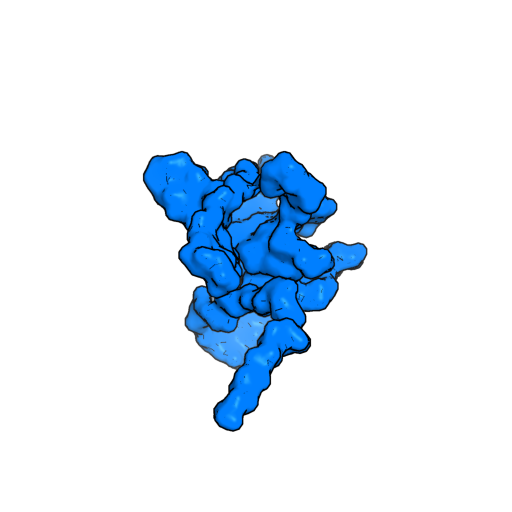 A C 1
ATOM 918 O O . GLU A 1 113 ? 7.402 -0.091 -30.565 1.00 54.03 113 GLU A O 1
ATOM 923 N N . GLU A 1 114 ? 8.053 0.233 -28.450 1.00 53.56 114 GLU A N 1
ATOM 924 C CA . GLU A 1 114 ? 8.062 -1.208 -28.141 1.00 53.56 114 GLU A CA 1
ATOM 925 C C . GLU A 1 114 ? 6.671 -1.754 -27.788 1.00 53.56 114 GLU A C 1
ATOM 927 O O . GLU A 1 114 ? 6.385 -2.938 -28.012 1.00 53.56 114 GLU A O 1
ATOM 932 N N . TRP A 1 115 ? 5.786 -0.904 -27.259 1.00 53.62 115 TRP A N 1
ATOM 933 C CA . TRP A 1 115 ? 4.479 -1.326 -26.756 1.00 53.62 115 TRP A CA 1
ATOM 934 C C . TRP A 1 115 ? 3.343 -1.141 -27.763 1.00 53.62 115 TRP A C 1
ATOM 936 O O . TRP A 1 115 ? 2.411 -1.950 -27.742 1.00 53.62 115 TRP A O 1
ATOM 946 N N . GLU A 1 116 ? 3.438 -0.196 -28.709 1.00 51.50 116 GLU A N 1
ATOM 947 C CA . GLU A 1 116 ? 2.494 -0.122 -29.840 1.00 51.50 116 GLU A CA 1
ATOM 948 C C . GLU A 1 116 ? 2.468 -1.432 -30.644 1.00 51.50 116 GLU A C 1
ATOM 950 O O . GLU A 1 116 ? 1.403 -1.906 -31.043 1.00 51.50 116 GLU A O 1
ATOM 955 N N . LYS A 1 117 ? 3.620 -2.104 -30.770 1.00 53.91 117 LYS A N 1
ATOM 956 C CA . LYS A 1 117 ? 3.735 -3.428 -31.408 1.00 53.91 117 LYS A CA 1
ATOM 957 C C . LYS A 1 117 ? 3.093 -4.566 -30.602 1.00 53.91 117 LYS A C 1
ATOM 959 O O . LYS A 1 117 ? 2.823 -5.625 -31.165 1.00 53.91 117 LYS A O 1
ATOM 964 N N . ARG A 1 118 ? 2.869 -4.391 -29.292 1.00 54.75 118 ARG A N 1
ATOM 965 C CA . ARG A 1 118 ? 2.396 -5.445 -28.368 1.00 54.75 118 ARG A CA 1
ATOM 966 C C . ARG A 1 118 ? 0.896 -5.389 -28.057 1.00 54.75 118 ARG A C 1
ATOM 968 O O . ARG A 1 118 ? 0.389 -6.326 -27.444 1.00 54.75 118 ARG A O 1
ATOM 975 N N . GLY A 1 119 ? 0.183 -4.357 -28.513 1.00 52.50 119 GLY A N 1
ATOM 976 C CA . GLY A 1 119 ? -1.256 -4.184 -28.289 1.00 52.50 119 GLY A CA 1
ATOM 977 C C . GLY A 1 119 ? -1.611 -3.737 -26.862 1.00 52.50 119 GLY A C 1
ATOM 978 O O . GLY A 1 119 ? -0.841 -3.938 -25.921 1.00 52.50 119 GLY A O 1
ATOM 979 N N . LYS A 1 120 ? -2.796 -3.122 -26.700 1.00 55.09 120 LYS A N 1
ATOM 980 C CA . LYS A 1 120 ? -3.349 -2.618 -25.423 1.00 55.09 120 LYS A CA 1
ATOM 981 C C . LYS A 1 120 ? -3.523 -3.755 -24.416 1.00 55.09 120 LYS A C 1
ATOM 983 O O . LYS A 1 120 ? -4.599 -4.344 -24.319 1.00 55.09 120 LYS A O 1
ATOM 988 N N . THR A 1 121 ? -2.467 -4.072 -23.683 1.00 58.03 121 THR A N 1
ATOM 989 C CA . THR A 1 121 ? -2.484 -5.156 -22.710 1.00 58.03 121 THR A CA 1
ATOM 990 C C . THR A 1 121 ? -2.150 -4.620 -21.337 1.00 58.03 121 THR A C 1
ATOM 992 O O . THR A 1 121 ? -1.236 -3.818 -21.186 1.00 58.03 121 THR A O 1
ATOM 995 N N . ASN A 1 122 ? -2.923 -5.036 -20.339 1.00 70.31 122 ASN A N 1
ATOM 996 C CA . ASN A 1 122 ? -2.715 -4.605 -18.967 1.00 70.31 122 ASN A CA 1
ATOM 997 C C . ASN A 1 122 ? -1.556 -5.414 -18.380 1.00 70.31 122 ASN A C 1
ATOM 999 O O . ASN A 1 122 ? -1.566 -6.648 -18.420 1.00 70.31 122 ASN A O 1
ATOM 1003 N N . TYR A 1 123 ? -0.546 -4.716 -17.868 1.00 80.69 123 TYR A N 1
ATOM 1004 C CA . TYR A 1 123 ? 0.587 -5.343 -17.200 1.00 80.69 123 TYR A CA 1
ATOM 1005 C C . TYR A 1 123 ? 0.327 -5.375 -15.707 1.00 80.69 123 TYR A C 1
ATOM 1007 O O . TYR A 1 123 ? 0.004 -4.354 -15.099 1.00 80.69 123 TYR A O 1
ATOM 1015 N N . ILE A 1 124 ? 0.489 -6.557 -15.133 1.00 88.06 124 ILE A N 1
ATOM 1016 C CA . ILE A 1 124 ? 0.453 -6.772 -13.695 1.00 88.06 124 ILE A CA 1
ATOM 1017 C C . ILE A 1 124 ? 1.898 -6.838 -13.227 1.00 88.06 124 ILE A C 1
ATOM 1019 O O . ILE A 1 124 ? 2.723 -7.515 -13.846 1.00 88.06 124 ILE A O 1
ATOM 1023 N N . PHE A 1 125 ? 2.205 -6.153 -12.134 1.00 91.38 125 PHE A N 1
ATOM 1024 C CA . PHE A 1 125 ? 3.472 -6.334 -11.445 1.00 91.38 125 PHE A CA 1
ATOM 1025 C C . PHE A 1 125 ? 3.271 -7.118 -10.154 1.00 91.38 125 PHE A C 1
ATOM 1027 O O . PHE A 1 125 ? 2.214 -7.068 -9.520 1.00 91.38 125 PHE A O 1
ATOM 1034 N N . ILE A 1 126 ? 4.319 -7.840 -9.778 1.00 94.62 126 ILE A N 1
ATOM 1035 C CA . ILE A 1 126 ? 4.412 -8.596 -8.539 1.00 94.62 126 ILE A CA 1
ATOM 1036 C C . ILE A 1 126 ? 5.765 -8.261 -7.914 1.00 94.62 126 ILE A C 1
ATOM 1038 O O . ILE A 1 126 ? 6.798 -8.412 -8.569 1.00 94.62 126 ILE A O 1
ATOM 1042 N N . ILE A 1 127 ? 5.757 -7.816 -6.659 1.00 96.00 127 ILE A N 1
ATOM 1043 C CA . ILE A 1 127 ? 6.964 -7.614 -5.849 1.00 96.00 127 ILE A CA 1
ATOM 1044 C C . ILE A 1 127 ? 6.928 -8.605 -4.703 1.00 96.00 127 ILE A C 1
ATOM 1046 O O . ILE A 1 127 ? 5.975 -8.604 -3.930 1.00 96.00 127 ILE A O 1
ATOM 1050 N N . ASN A 1 128 ? 7.956 -9.430 -4.565 1.00 96.44 128 ASN A N 1
ATOM 1051 C CA . ASN A 1 128 ? 8.129 -10.249 -3.374 1.00 96.44 128 ASN A CA 1
ATOM 1052 C C . ASN A 1 128 ? 8.679 -9.382 -2.231 1.00 96.44 128 ASN A C 1
ATOM 1054 O O . ASN A 1 128 ? 9.756 -8.808 -2.360 1.00 96.44 128 ASN A O 1
ATOM 1058 N N . ILE A 1 129 ? 7.954 -9.297 -1.115 1.00 95.69 129 ILE A N 1
ATOM 1059 C CA . ILE A 1 129 ? 8.279 -8.388 -0.007 1.00 95.69 129 ILE A CA 1
ATOM 1060 C C . ILE A 1 129 ? 9.616 -8.769 0.645 1.00 95.69 129 ILE A C 1
ATOM 1062 O O . ILE A 1 129 ? 10.449 -7.897 0.873 1.00 95.69 129 ILE A O 1
ATOM 1066 N N . SER A 1 130 ? 9.870 -10.059 0.891 1.00 94.00 130 SER A N 1
ATOM 1067 C CA . SER A 1 130 ? 11.095 -10.491 1.589 1.00 94.00 130 SER A CA 1
ATOM 1068 C C . SER A 1 130 ? 12.364 -10.408 0.741 1.00 94.00 130 SER A C 1
ATOM 1070 O O . SER A 1 130 ? 13.439 -10.164 1.277 1.00 94.00 130 SER A O 1
ATOM 1072 N N . SER A 1 131 ? 12.261 -10.662 -0.564 1.00 94.69 131 SER A N 1
ATOM 1073 C CA . SER A 1 131 ? 13.423 -10.698 -1.469 1.00 94.69 131 SER A CA 1
ATOM 1074 C C . SER A 1 131 ? 13.578 -9.445 -2.328 1.00 94.69 131 SER A C 1
ATOM 1076 O O . SER A 1 131 ? 14.596 -9.305 -3.000 1.00 94.69 131 SER A O 1
ATOM 1078 N N . ASN A 1 132 ? 12.582 -8.551 -2.332 1.00 91.62 132 ASN A N 1
ATOM 1079 C CA . ASN A 1 132 ? 12.493 -7.402 -3.237 1.00 91.62 132 ASN A CA 1
ATOM 1080 C C . ASN A 1 132 ? 12.562 -7.795 -4.733 1.00 91.62 132 ASN A C 1
ATOM 1082 O O . ASN A 1 132 ? 12.905 -6.987 -5.596 1.00 91.62 132 ASN A O 1
ATOM 1086 N N . GLU A 1 133 ? 12.248 -9.052 -5.068 1.00 94.56 133 GLU A N 1
ATOM 1087 C CA . GLU A 1 133 ? 12.205 -9.505 -6.456 1.00 94.56 133 GLU A CA 1
ATOM 1088 C C . GLU A 1 133 ? 10.997 -8.881 -7.167 1.00 94.56 133 GLU A C 1
ATOM 1090 O O . GLU A 1 133 ? 9.855 -9.054 -6.734 1.00 94.56 133 GLU A O 1
ATOM 1095 N N . PHE A 1 134 ? 11.249 -8.180 -8.275 1.00 93.06 134 PHE A N 1
ATOM 1096 C CA . PHE A 1 134 ? 10.233 -7.518 -9.091 1.00 93.06 134 PHE A CA 1
ATOM 1097 C C . PHE A 1 134 ? 10.002 -8.267 -10.402 1.00 93.06 134 PHE A C 1
ATOM 1099 O O . PHE A 1 134 ? 10.941 -8.558 -11.145 1.00 93.06 134 PHE A O 1
ATOM 1106 N N . LYS A 1 135 ? 8.735 -8.543 -10.712 1.00 92.06 135 LYS A N 1
ATOM 1107 C CA . LYS A 1 135 ? 8.309 -9.200 -11.950 1.00 92.06 135 LYS A CA 1
ATOM 1108 C C . LYS A 1 135 ? 7.149 -8.444 -12.575 1.00 92.06 135 LYS A C 1
ATOM 1110 O O . LYS A 1 135 ? 6.225 -8.037 -11.879 1.00 92.06 135 LYS A O 1
ATOM 1115 N N . VAL A 1 136 ? 7.168 -8.325 -13.900 1.00 88.62 136 VAL A N 1
ATOM 1116 C CA . VAL A 1 136 ? 6.049 -7.803 -14.694 1.00 88.62 136 VAL A CA 1
ATOM 1117 C C . VAL A 1 136 ? 5.557 -8.909 -15.609 1.00 88.62 136 VAL A C 1
ATOM 1119 O O . VAL A 1 136 ? 6.343 -9.537 -16.316 1.00 88.62 136 VAL A O 1
ATOM 1122 N N . THR A 1 137 ? 4.252 -9.144 -15.602 1.00 84.38 137 THR A N 1
ATOM 1123 C CA . THR A 1 137 ? 3.596 -10.117 -16.467 1.00 84.38 137 THR A CA 1
ATOM 1124 C C . THR A 1 137 ? 2.482 -9.457 -17.265 1.00 84.38 137 THR A C 1
ATOM 1126 O O . THR A 1 137 ? 1.869 -8.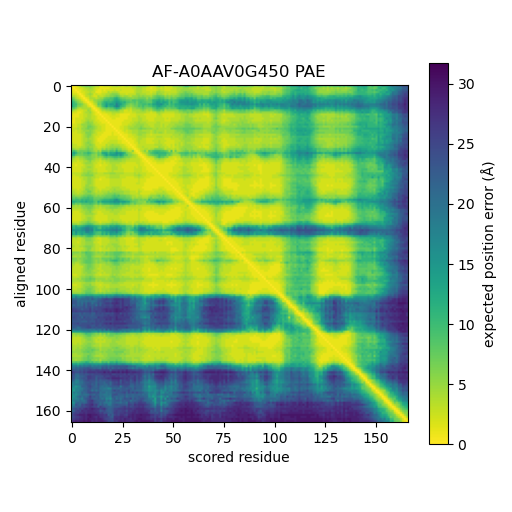479 -16.840 1.00 84.38 137 THR A O 1
ATOM 1129 N N . ASN A 1 138 ? 2.244 -9.984 -18.459 1.00 78.25 138 ASN A N 1
ATOM 1130 C CA . ASN A 1 138 ? 1.184 -9.535 -19.343 1.00 78.25 138 ASN A CA 1
ATOM 1131 C C . ASN A 1 138 ? -0.058 -10.402 -19.088 1.00 78.25 138 ASN A C 1
ATOM 1133 O O . ASN A 1 138 ? -0.000 -11.620 -19.285 1.00 78.25 138 ASN A O 1
ATOM 1137 N N . ASP A 1 139 ? -1.179 -9.785 -18.709 1.00 65.06 139 ASP A N 1
ATOM 1138 C CA . ASP A 1 139 ? -2.464 -10.478 -18.749 1.00 65.06 139 ASP A CA 1
ATOM 1139 C C . ASP A 1 139 ? -3.063 -10.378 -20.158 1.00 65.06 139 ASP A C 1
ATOM 1141 O O . ASP A 1 139 ? -3.806 -9.453 -20.499 1.00 65.06 139 ASP A O 1
ATOM 1145 N N . ARG A 1 140 ? -2.741 -11.367 -21.000 1.00 56.44 140 ARG A N 1
ATOM 1146 C CA . ARG A 1 140 ? -3.241 -11.457 -22.383 1.00 56.44 140 ARG A CA 1
ATOM 1147 C C . ARG A 1 140 ? -4.757 -11.685 -22.459 1.00 56.44 140 ARG A C 1
ATOM 1149 O O . ARG A 1 140 ? -5.291 -11.789 -23.562 1.00 56.44 140 ARG A O 1
ATOM 1156 N N . LYS A 1 141 ? -5.460 -11.811 -21.327 1.00 51.25 141 LYS A N 1
ATOM 1157 C CA . LYS A 1 141 ? -6.871 -12.198 -21.263 1.00 51.25 141 LYS A CA 1
ATOM 1158 C C . LYS A 1 141 ? -7.708 -11.269 -20.371 1.00 51.25 141 LYS A C 1
ATOM 1160 O O . LYS A 1 141 ? -8.373 -11.773 -19.478 1.00 51.25 141 LYS A O 1
ATOM 1165 N N . ARG A 1 142 ? -7.780 -9.958 -20.663 1.00 48.84 142 ARG A N 1
ATOM 1166 C CA . ARG A 1 142 ? -8.998 -9.097 -20.552 1.00 48.84 142 ARG A CA 1
ATOM 1167 C C . ARG A 1 142 ? -8.668 -7.598 -20.554 1.00 48.84 142 ARG A C 1
ATOM 1169 O O . ARG A 1 142 ? -7.674 -7.146 -19.990 1.00 48.84 142 ARG A O 1
ATOM 1176 N N . GLY A 1 143 ? -9.575 -6.819 -21.151 1.00 47.84 143 GLY A N 1
ATOM 1177 C CA . GLY A 1 143 ? -9.677 -5.373 -20.946 1.00 47.84 143 GLY A CA 1
ATOM 1178 C C . GLY A 1 143 ? -10.086 -5.065 -19.503 1.00 47.84 143 GLY A C 1
ATOM 1179 O O . GLY A 1 143 ? -10.961 -5.726 -18.945 1.00 47.84 143 GLY A O 1
ATOM 1180 N N . TYR A 1 144 ? -9.415 -4.096 -18.890 1.00 52.47 144 TYR A N 1
ATOM 1181 C CA . TYR A 1 144 ? -9.563 -3.760 -17.479 1.00 52.47 144 TYR A CA 1
ATOM 1182 C C . TYR A 1 144 ? -10.886 -3.031 -17.203 1.00 52.47 144 TYR A C 1
ATOM 1184 O O . TYR A 1 144 ? -11.203 -2.041 -17.860 1.00 52.47 144 TYR A O 1
ATOM 1192 N N . THR A 1 145 ? -11.592 -3.448 -16.152 1.00 46.66 145 THR A N 1
ATOM 1193 C CA . THR A 1 145 ? -12.479 -2.586 -15.357 1.00 46.66 145 THR A CA 1
ATOM 1194 C C . THR A 1 145 ? -11.763 -2.340 -14.030 1.00 46.66 145 THR A C 1
ATOM 1196 O O . THR A 1 145 ? -11.689 -3.240 -13.198 1.00 46.66 145 THR A O 1
ATOM 1199 N N . GLY A 1 146 ? -11.161 -1.163 -13.850 1.00 46.84 146 GLY A N 1
ATOM 1200 C CA . GLY A 1 146 ? -10.224 -0.838 -12.761 1.00 46.84 146 GLY A CA 1
ATOM 1201 C C . GLY A 1 146 ? -10.795 -0.746 -11.342 1.00 46.84 146 GLY A C 1
ATOM 1202 O O . GLY A 1 146 ? -10.480 0.209 -10.644 1.00 46.84 146 GLY A O 1
ATOM 1203 N N . ARG A 1 147 ? -11.628 -1.699 -10.903 1.00 50.50 147 ARG A N 1
ATOM 1204 C CA . ARG A 1 147 ? -12.224 -1.717 -9.549 1.00 50.50 147 ARG A CA 1
ATOM 1205 C C . ARG A 1 147 ? -12.352 -3.102 -8.900 1.00 50.50 147 ARG A C 1
ATOM 1207 O O . ARG A 1 147 ? -12.906 -3.211 -7.816 1.00 50.50 147 ARG A O 1
ATOM 1214 N N . SER A 1 148 ? -11.847 -4.174 -9.510 1.00 47.41 148 SER A N 1
ATOM 1215 C CA . SER A 1 148 ? -12.091 -5.551 -9.035 1.00 47.41 148 SER A CA 1
ATOM 1216 C C . SER A 1 148 ? -11.333 -5.963 -7.761 1.00 47.41 148 SER A C 1
ATOM 1218 O O . SER A 1 148 ? -11.561 -7.061 -7.268 1.00 47.41 148 SER A O 1
ATOM 1220 N N . PHE A 1 149 ? -10.448 -5.117 -7.224 1.00 47.66 149 PHE A N 1
ATOM 1221 C CA . PHE A 1 149 ? -9.584 -5.446 -6.079 1.00 47.66 149 PHE A CA 1
ATOM 1222 C C . PHE A 1 149 ? -9.742 -4.470 -4.903 1.00 47.66 149 PHE A C 1
ATOM 1224 O O . PHE A 1 149 ? -8.790 -4.209 -4.181 1.00 47.66 149 PHE A O 1
ATOM 1231 N N . GLU A 1 150 ? -10.936 -3.909 -4.700 1.00 49.75 150 GLU A N 1
ATOM 1232 C CA . GLU A 1 150 ? -11.237 -3.093 -3.507 1.00 49.75 150 GLU A CA 1
ATOM 1233 C C . GLU A 1 150 ? -11.651 -3.939 -2.287 1.00 49.75 150 GLU A C 1
ATOM 1235 O O . GLU A 1 150 ? -12.030 -3.396 -1.253 1.00 49.75 150 GLU A O 1
ATOM 1240 N N . TYR A 1 151 ? -11.567 -5.271 -2.380 1.00 45.50 151 TYR A N 1
ATOM 1241 C CA . TYR A 1 151 ? -11.839 -6.154 -1.251 1.00 45.50 151 TYR A CA 1
ATOM 1242 C C . TYR A 1 151 ? -10.619 -6.226 -0.326 1.00 45.50 151 TYR A C 1
ATOM 1244 O O . TYR A 1 151 ? -9.632 -6.898 -0.624 1.00 45.50 151 TYR A O 1
ATOM 1252 N N . VAL A 1 152 ? -10.698 -5.525 0.802 1.00 48.47 152 VAL A N 1
ATOM 1253 C CA . VAL A 1 152 ? -9.821 -5.757 1.952 1.00 48.47 152 VAL A CA 1
ATOM 1254 C C . VAL A 1 152 ? -10.450 -6.904 2.742 1.00 48.47 152 VAL A C 1
ATOM 1256 O O . VAL A 1 152 ? -11.575 -6.761 3.227 1.00 48.47 152 VAL A O 1
ATOM 1259 N N . GLU A 1 153 ? -9.762 -8.047 2.830 1.00 44.53 153 GLU A N 1
ATOM 1260 C CA . GLU A 1 153 ? -10.164 -9.136 3.728 1.00 44.53 153 GLU A CA 1
ATOM 1261 C C . GLU A 1 153 ? -10.381 -8.565 5.134 1.00 44.53 153 GLU A C 1
ATOM 1263 O O . GLU A 1 153 ? -9.582 -7.774 5.641 1.00 44.53 153 GLU A O 1
ATOM 1268 N N . SER A 1 154 ? -11.515 -8.918 5.739 1.00 47.12 154 SER A N 1
ATOM 1269 C CA . SER A 1 154 ? -11.836 -8.525 7.107 1.00 47.12 154 SER A CA 1
ATOM 1270 C C . SER A 1 154 ? -10.695 -8.940 8.040 1.00 47.12 154 SER A C 1
ATOM 1272 O O . SER A 1 154 ? -10.322 -10.108 8.063 1.00 47.12 154 SER A O 1
ATOM 1274 N N . LEU A 1 155 ? -10.188 -8.011 8.859 1.00 51.12 155 LEU A N 1
ATOM 1275 C CA . LEU A 1 155 ? -9.240 -8.311 9.948 1.00 51.12 155 LEU A CA 1
ATOM 1276 C C . LEU A 1 155 ? -9.854 -9.209 11.044 1.00 51.12 155 LEU A C 1
ATOM 1278 O O . LEU A 1 155 ? -9.181 -9.571 12.003 1.00 51.12 155 LEU A O 1
ATOM 1282 N N . LEU A 1 156 ? -11.139 -9.553 10.932 1.00 43.72 156 LEU A N 1
ATOM 1283 C CA . LEU A 1 156 ? -11.816 -10.482 11.826 1.00 43.72 156 LEU A CA 1
ATOM 1284 C C . LEU A 1 156 ? -11.820 -11.880 11.207 1.00 43.72 156 LEU A C 1
ATOM 1286 O O . LEU A 1 156 ? -12.371 -12.077 10.122 1.00 43.72 156 LEU A O 1
ATOM 1290 N N . SER A 1 157 ? -11.271 -12.853 11.939 1.00 39.41 157 SER A N 1
ATOM 1291 C CA . SER A 1 157 ? -11.436 -14.271 11.618 1.00 39.41 157 SER A CA 1
ATOM 1292 C C . SER A 1 157 ? -12.934 -14.624 11.528 1.00 39.41 157 SER A C 1
ATOM 1294 O O . SER A 1 157 ? -13.696 -14.258 12.432 1.00 39.41 157 SER A O 1
ATOM 1296 N N . PRO A 1 158 ? -13.376 -15.385 10.505 1.00 46.50 158 PRO A N 1
ATOM 1297 C CA . PRO A 1 158 ? -14.756 -15.871 10.389 1.00 46.50 158 PRO A CA 1
ATOM 1298 C C . PRO A 1 158 ? -15.246 -16.675 11.605 1.00 46.50 158 PRO A C 1
ATOM 1300 O O . PRO A 1 158 ? -16.449 -16.841 11.789 1.00 46.50 158 PRO A O 1
ATOM 1303 N N . SER A 1 159 ? -14.334 -17.156 12.456 1.00 45.44 159 SER A N 1
ATOM 1304 C CA . SER A 1 159 ? -14.643 -17.936 13.659 1.00 45.44 159 SER A CA 1
ATOM 1305 C C . SER A 1 159 ? -15.394 -17.170 14.757 1.00 45.44 159 SER A C 1
ATOM 1307 O O . SER A 1 159 ? -15.841 -17.797 15.711 1.00 45.44 159 SER A O 1
ATOM 1309 N N . ASN A 1 160 ? -15.552 -15.846 14.642 1.00 44.56 160 ASN A N 1
ATOM 1310 C CA . ASN A 1 160 ? -16.253 -15.023 15.639 1.00 44.56 160 ASN A CA 1
ATOM 1311 C C . ASN A 1 160 ? -17.721 -14.727 15.288 1.00 44.56 160 ASN A C 1
ATOM 1313 O O . ASN A 1 160 ? -18.394 -14.008 16.026 1.00 44.56 160 ASN A O 1
ATOM 1317 N N . ILE A 1 161 ? -18.243 -15.276 14.187 1.00 45.47 161 ILE A N 1
ATOM 1318 C CA . ILE A 1 161 ? -19.665 -15.160 13.858 1.00 45.47 161 ILE A CA 1
ATOM 1319 C C . ILE A 1 161 ? -20.399 -16.286 14.586 1.00 45.47 161 ILE A C 1
ATOM 1321 O O . ILE A 1 161 ? -20.521 -17.402 14.083 1.00 45.47 161 ILE A O 1
ATOM 1325 N N . LEU A 1 162 ? -20.885 -15.994 15.794 1.00 47.59 162 LEU A N 1
ATOM 1326 C CA . LEU A 1 162 ? -21.902 -16.822 16.431 1.00 47.59 162 LEU A CA 1
ATOM 1327 C C . LEU A 1 162 ? -23.157 -16.750 15.559 1.00 47.59 162 LEU A C 1
ATOM 1329 O O . LEU A 1 162 ? -23.899 -15.769 15.589 1.00 47.59 162 LEU A O 1
ATOM 1333 N N . LEU A 1 163 ? -23.376 -17.787 14.753 1.00 43.97 163 LEU A N 1
ATOM 1334 C CA . LEU A 1 163 ? -24.672 -18.034 14.144 1.00 43.97 163 LEU A CA 1
ATOM 1335 C C . LEU A 1 163 ? -25.649 -18.292 15.292 1.00 43.97 163 LEU A C 1
ATOM 1337 O O . LEU A 1 163 ? -25.628 -19.354 15.914 1.00 43.97 163 LEU A O 1
ATOM 1341 N N . GLY A 1 164 ? -26.466 -17.288 15.611 1.00 44.06 164 GLY A N 1
ATOM 1342 C CA . GLY A 1 164 ? -27.658 -17.495 16.418 1.00 44.06 164 GLY A CA 1
ATOM 1343 C C . GLY A 1 164 ? -28.519 -18.533 15.709 1.00 44.06 164 GLY A C 1
ATOM 1344 O O . GLY A 1 164 ? -28.944 -18.310 14.576 1.00 44.06 164 GLY A O 1
ATOM 1345 N N . ASN A 1 165 ? -28.703 -19.691 16.340 1.00 41.94 165 ASN A N 1
ATOM 1346 C CA . ASN A 1 165 ? -29.632 -20.693 15.838 1.00 41.94 165 ASN A CA 1
ATOM 1347 C C . ASN A 1 165 ? -31.071 -20.145 15.942 1.00 41.94 165 ASN A C 1
ATOM 1349 O O . ASN A 1 165 ? -31.373 -19.484 16.940 1.00 41.94 165 ASN A O 1
ATOM 1353 N N . PRO A 1 166 ? -31.919 -20.392 14.927 1.00 54.50 166 PRO A N 1
ATOM 1354 C CA . PRO A 1 166 ? -33.323 -19.983 14.917 1.00 54.50 166 PRO A CA 1
ATOM 1355 C C . PRO A 1 166 ? -34.165 -20.691 15.985 1.00 54.50 166 PRO A C 1
ATOM 1357 O O . PRO A 1 166 ? -33.796 -21.817 16.396 1.00 54.50 166 PRO A O 1
#

Mean predicted aligned error: 10.71 Å

Foldseek 3Di:
DKDWDADPVPRFIWIWDADPVVRDIDIAGDPPDDDFAKDWEADPLFIKIWTWDDDPPDLFIKIWIWTFDPDDGTDIDTDDIADRHQFRWHFQYDDPQKTKTWTDPPSCPPPVVPCVVVDDWIKMWIARNVPSDIDIDTPPDDDDPPPPRNDHDDSDDPVPPPPDDD

Radius of gyration: 17.98 Å; Cα contacts (8 Å, |Δi|>4): 302; chains: 1; bounding box: 49×42×54 Å

pLDDT: mean 77.48, std 18.28, range [39.41, 96.44]

Organism: NCBI:txid186058

Secondary structure (DSSP, 8-state):
-EEEEE-TTT--EEEEEEETTTTEEEEEEPP---SSEEEEEEETTEEEEEEEEEPTTSSSEEEEEEEEESSSS-EEEEEEEEEEESSEEEEEEEETTEEEEEEEGGG-TT-HHHHHTT-S-EEEEEEETTT--EEEEEE-S----TTTT-----SS-GGG------

InterPro domains:
  IPR013187 F-box associated beta-propeller, type 3 [PF08268] (4-137)
  IPR017451 F-box associated beta-propeller domain [TIGR01640] (1-105)